Protein AF-A0A6A8MT21-F1 (afdb_monomer)

Structure (mmCIF, N/CA/C/O backbone):
data_AF-A0A6A8MT21-F1
#
_entry.id   AF-A0A6A8MT21-F1
#
loop_
_atom_site.group_PDB
_atom_site.id
_atom_site.type_symbol
_atom_site.label_atom_id
_atom_site.label_alt_id
_atom_site.label_comp_id
_atom_site.label_asym_id
_atom_site.label_entity_id
_atom_site.label_seq_id
_atom_site.pdbx_PDB_ins_code
_atom_site.Cartn_x
_atom_site.Cartn_y
_atom_site.Cartn_z
_atom_site.occupancy
_atom_site.B_iso_or_equiv
_atom_site.auth_seq_id
_atom_site.auth_comp_id
_atom_site.auth_asym_id
_atom_site.auth_atom_id
_atom_site.pdbx_PDB_model_num
ATOM 1 N N . MET A 1 1 ? 27.756 -15.879 -105.875 1.00 43.00 1 MET A N 1
ATOM 2 C CA . MET A 1 1 ? 28.831 -15.790 -104.863 1.00 43.00 1 MET A CA 1
ATOM 3 C C . MET A 1 1 ? 28.293 -14.897 -103.754 1.00 43.00 1 MET A C 1
ATOM 5 O O . MET A 1 1 ? 27.999 -13.759 -104.064 1.00 43.00 1 MET A O 1
ATOM 9 N N . THR A 1 2 ? 27.998 -15.295 -102.523 1.00 51.75 2 THR A N 1
ATOM 10 C CA . THR A 1 2 ? 28.099 -16.553 -101.767 1.00 51.75 2 THR A CA 1
ATOM 11 C C . THR A 1 2 ? 27.138 -16.382 -100.583 1.00 51.75 2 THR A C 1
ATOM 13 O O . THR A 1 2 ? 27.280 -15.417 -99.838 1.00 51.75 2 THR A O 1
ATOM 16 N N . ASN A 1 3 ? 26.160 -17.278 -100.439 1.00 59.47 3 ASN A N 1
ATOM 17 C CA . ASN A 1 3 ? 25.387 -17.409 -99.204 1.00 59.47 3 ASN A CA 1
ATOM 18 C C . ASN A 1 3 ? 26.294 -18.010 -98.127 1.00 59.47 3 ASN A C 1
ATOM 20 O O . ASN A 1 3 ? 27.040 -18.946 -98.422 1.00 59.47 3 ASN A O 1
ATOM 24 N N . THR A 1 4 ? 26.176 -17.530 -96.894 1.00 61.84 4 THR A N 1
ATOM 25 C CA . THR A 1 4 ? 26.736 -18.209 -95.723 1.00 61.84 4 THR A CA 1
ATOM 26 C C . THR A 1 4 ? 25.676 -18.203 -94.630 1.00 61.84 4 THR A C 1
ATOM 28 O O . THR A 1 4 ? 25.549 -17.249 -93.868 1.00 61.84 4 THR A O 1
ATOM 31 N N . GLU A 1 5 ? 24.868 -19.259 -94.607 1.00 69.75 5 GLU A N 1
ATOM 32 C CA . GLU A 1 5 ? 24.131 -19.670 -93.415 1.00 69.75 5 GLU A CA 1
ATOM 33 C C . GLU A 1 5 ? 25.089 -20.442 -92.500 1.00 69.75 5 GLU A C 1
ATOM 35 O O . GLU A 1 5 ? 25.861 -21.285 -92.961 1.00 69.75 5 GLU A O 1
ATOM 40 N N . THR A 1 6 ? 25.021 -20.176 -91.199 1.00 70.38 6 THR A N 1
ATOM 41 C CA . THR A 1 6 ? 25.731 -20.926 -90.151 1.00 70.38 6 THR A CA 1
ATOM 42 C C . THR A 1 6 ? 24.691 -21.359 -89.103 1.00 70.38 6 THR A C 1
ATOM 44 O O . THR A 1 6 ? 23.760 -20.595 -88.842 1.00 70.38 6 THR A O 1
ATOM 47 N N . PRO A 1 7 ? 24.782 -22.586 -88.547 1.00 72.81 7 PRO A N 1
ATOM 48 C CA . PRO A 1 7 ? 23.645 -23.303 -87.970 1.00 72.81 7 PRO A CA 1
ATOM 49 C C . PRO A 1 7 ? 23.320 -22.898 -86.518 1.00 72.81 7 PRO A C 1
ATOM 51 O O . PRO A 1 7 ? 24.129 -22.234 -85.863 1.00 72.81 7 PRO A O 1
ATOM 54 N N . PRO A 1 8 ? 22.151 -23.318 -85.990 1.00 68.31 8 PRO A N 1
ATOM 55 C CA . PRO A 1 8 ? 21.694 -22.970 -84.647 1.00 68.31 8 PRO A CA 1
ATOM 56 C C . PRO A 1 8 ? 22.524 -23.668 -83.563 1.00 68.31 8 PRO A C 1
ATOM 58 O O . PRO A 1 8 ? 22.690 -24.887 -83.589 1.00 68.31 8 PRO A O 1
ATOM 61 N N . ILE A 1 9 ? 23.004 -22.902 -82.580 1.00 65.94 9 ILE A N 1
ATOM 62 C CA . ILE A 1 9 ? 23.607 -23.443 -81.356 1.00 65.94 9 ILE A CA 1
ATOM 63 C C . ILE A 1 9 ? 22.510 -23.499 -80.279 1.00 65.94 9 ILE A C 1
ATOM 65 O O . ILE A 1 9 ? 22.134 -22.465 -79.727 1.00 65.94 9 ILE A O 1
ATOM 69 N N . GLU A 1 10 ? 21.979 -24.683 -79.976 1.00 70.50 10 GLU A N 1
ATOM 70 C CA . GLU A 1 10 ? 21.124 -24.899 -78.798 1.00 70.50 10 GLU A CA 1
ATOM 71 C C . GLU A 1 10 ? 21.949 -25.410 -77.599 1.00 70.50 10 GLU A C 1
ATOM 73 O O . GLU A 1 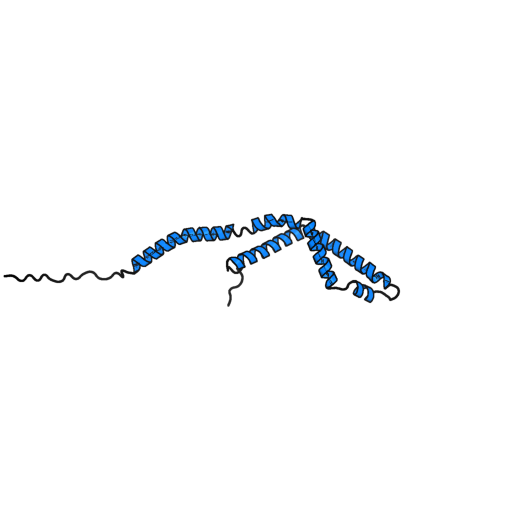10 ? 22.668 -26.402 -77.707 1.00 70.50 10 GLU A O 1
ATOM 78 N N . GLY A 1 11 ? 21.800 -24.755 -76.436 1.00 52.88 11 GLY A N 1
ATOM 79 C CA . GLY A 1 11 ? 22.151 -25.267 -75.096 1.00 52.88 11 GLY A CA 1
ATOM 80 C C . GLY A 1 11 ? 22.630 -24.179 -74.107 1.00 52.88 11 GLY A C 1
ATOM 81 O O . GLY A 1 11 ? 23.234 -23.209 -74.558 1.00 52.88 11 GLY A O 1
ATOM 82 N N . PRO A 1 12 ? 22.437 -24.287 -72.767 1.00 49.78 12 PRO A N 1
ATOM 83 C CA . PRO A 1 12 ? 21.718 -25.286 -71.974 1.00 49.78 12 PRO A CA 1
ATOM 84 C C . PRO A 1 12 ? 20.426 -24.749 -71.315 1.00 49.78 12 PRO A C 1
ATOM 86 O O . PRO A 1 12 ? 20.182 -23.548 -71.185 1.00 49.78 12 PRO A O 1
ATOM 89 N N . ALA A 1 13 ? 19.605 -25.694 -70.862 1.00 58.38 13 ALA A N 1
ATOM 90 C CA . ALA A 1 13 ? 18.359 -25.480 -70.147 1.00 58.38 13 ALA A CA 1
ATOM 91 C C . ALA A 1 13 ? 18.514 -24.773 -68.784 1.00 58.38 13 ALA A C 1
ATOM 93 O O . ALA A 1 13 ? 19.478 -24.969 -68.053 1.00 58.38 13 ALA A O 1
ATOM 94 N N . ALA A 1 14 ? 17.431 -24.078 -68.429 1.00 57.16 14 ALA A N 1
ATOM 95 C CA . ALA A 1 14 ? 16.893 -23.899 -67.082 1.00 57.16 14 ALA A CA 1
ATOM 96 C C . ALA A 1 14 ? 17.708 -23.111 -66.037 1.00 57.16 14 ALA A C 1
ATOM 98 O O . ALA A 1 14 ? 18.677 -23.565 -65.444 1.00 57.16 14 ALA A O 1
ATOM 99 N N . GLY A 1 15 ? 17.128 -21.981 -65.635 1.00 50.00 15 GLY A N 1
ATOM 100 C CA . GLY A 1 15 ? 17.365 -21.395 -64.322 1.00 50.00 15 GLY A CA 1
ATOM 101 C C . GLY A 1 15 ? 16.438 -20.212 -64.111 1.00 50.00 15 GLY A C 1
ATOM 102 O O . GLY A 1 15 ? 16.616 -19.179 -64.741 1.00 50.00 15 GLY A O 1
ATOM 103 N N . ARG A 1 16 ? 15.413 -20.364 -63.263 1.00 61.34 16 ARG A N 1
ATOM 104 C CA . ARG A 1 16 ? 14.449 -19.312 -62.886 1.00 61.34 16 ARG A CA 1
ATOM 105 C C . ARG A 1 16 ? 15.192 -18.062 -62.384 1.00 61.34 16 ARG A C 1
ATOM 107 O O . ARG A 1 16 ? 15.483 -17.952 -61.195 1.00 61.34 16 ARG A O 1
ATOM 114 N N . LYS A 1 17 ? 15.459 -17.113 -63.290 1.00 50.66 17 LYS A N 1
ATOM 115 C CA . LYS A 1 17 ? 16.244 -15.884 -63.057 1.00 50.66 17 LYS A CA 1
ATOM 116 C C . LYS A 1 17 ? 15.624 -14.903 -62.048 1.00 50.66 17 LYS A C 1
ATOM 118 O O . LYS A 1 17 ? 16.315 -13.998 -61.607 1.00 50.66 17 LYS A O 1
ATOM 123 N N . GLY A 1 18 ? 14.380 -15.120 -61.607 1.00 51.97 18 GLY A N 1
ATOM 124 C CA . GLY A 1 18 ? 13.745 -14.325 -60.543 1.00 51.97 18 GLY A CA 1
ATOM 125 C C . GLY A 1 18 ? 13.985 -14.828 -59.111 1.00 51.97 18 GLY A C 1
ATOM 126 O O . GLY A 1 18 ? 13.745 -14.096 -58.158 1.00 51.97 18 GLY A O 1
ATOM 127 N N . ARG A 1 19 ? 14.469 -16.068 -58.926 1.00 61.00 19 ARG A N 1
ATOM 128 C CA . ARG A 1 19 ? 14.704 -16.656 -57.590 1.00 61.00 19 ARG A CA 1
ATOM 129 C C . ARG A 1 19 ? 15.985 -16.183 -56.888 1.00 61.00 19 ARG A C 1
ATOM 131 O O . ARG A 1 19 ? 15.906 -15.999 -55.677 1.00 61.00 19 ARG A O 1
ATOM 138 N N . PRO A 1 20 ? 17.136 -15.966 -57.560 1.00 61.84 20 PRO A N 1
ATOM 139 C CA . PRO A 1 20 ? 18.350 -15.583 -56.846 1.00 61.84 20 PRO A CA 1
ATOM 140 C C . PRO A 1 20 ? 18.290 -14.131 -56.369 1.00 61.84 20 PRO A C 1
ATOM 142 O O . PRO A 1 20 ? 18.751 -13.845 -55.277 1.00 61.84 20 PRO A O 1
ATOM 145 N N . GLN A 1 21 ? 17.664 -13.226 -57.127 1.00 69.12 21 GLN A N 1
ATOM 146 C CA . GLN A 1 21 ? 17.523 -11.8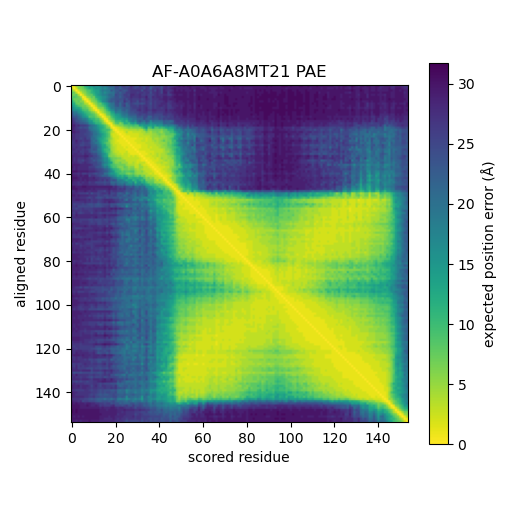20 -56.732 1.00 69.12 21 GLN A CA 1
ATOM 147 C C . GLN A 1 21 ? 16.609 -11.662 -55.516 1.00 69.12 21 GLN A C 1
ATOM 149 O O . GLN A 1 21 ? 16.962 -10.960 -54.574 1.00 69.12 21 GLN A O 1
ATOM 154 N N . LEU A 1 22 ? 15.478 -12.376 -55.501 1.00 75.44 22 LEU A N 1
ATOM 155 C CA . LEU A 1 22 ? 14.601 -12.421 -54.335 1.00 75.44 22 LEU A CA 1
ATOM 156 C C . LEU A 1 22 ? 15.305 -13.061 -53.132 1.00 75.44 22 LEU A C 1
ATOM 158 O O . LEU A 1 22 ? 15.192 -12.550 -52.026 1.00 75.44 22 LEU A O 1
ATOM 162 N N . ALA A 1 23 ? 16.068 -14.139 -53.337 1.00 74.38 23 ALA A N 1
ATOM 163 C CA . ALA A 1 23 ? 16.829 -14.781 -52.266 1.00 74.38 23 ALA A CA 1
ATOM 164 C C . ALA A 1 23 ? 17.933 -13.870 -51.703 1.00 74.38 23 ALA A C 1
ATOM 166 O O . ALA A 1 23 ? 18.091 -13.795 -50.491 1.00 74.38 23 ALA A O 1
ATOM 167 N N . ILE A 1 24 ? 18.655 -13.141 -52.558 1.00 77.38 24 ILE A N 1
ATOM 168 C CA . ILE A 1 24 ? 19.678 -12.168 -52.150 1.00 77.38 24 ILE A CA 1
ATOM 169 C C . ILE A 1 24 ? 19.030 -10.999 -51.406 1.00 77.38 24 ILE A C 1
ATOM 171 O O . ILE A 1 24 ? 19.525 -10.605 -50.356 1.00 77.38 24 ILE A O 1
ATOM 175 N N . PHE A 1 25 ? 17.901 -10.481 -51.892 1.00 77.38 25 PHE A N 1
ATOM 176 C CA . PHE A 1 25 ? 17.145 -9.440 -51.199 1.00 77.38 25 PHE A CA 1
ATOM 177 C C . PHE A 1 25 ? 16.659 -9.911 -49.825 1.00 77.38 25 PHE A C 1
ATOM 179 O O . PHE A 1 25 ? 16.870 -9.214 -48.840 1.00 77.38 25 PHE A O 1
ATOM 186 N N . LEU A 1 26 ? 16.075 -11.110 -49.735 1.00 74.25 26 LEU A N 1
ATOM 187 C CA . LEU A 1 26 ? 15.638 -11.705 -48.469 1.00 74.25 26 LEU A CA 1
ATOM 188 C C . LEU A 1 26 ? 16.808 -11.965 -47.517 1.00 74.25 26 LEU A C 1
ATOM 190 O O . LEU A 1 26 ? 16.647 -11.819 -46.310 1.00 74.25 26 LEU A O 1
ATOM 194 N N . LEU A 1 27 ? 17.983 -12.312 -48.042 1.00 81.50 27 LEU A N 1
ATOM 195 C CA . LEU A 1 27 ? 19.189 -12.516 -47.249 1.00 81.50 27 LEU A CA 1
ATOM 196 C C . LEU A 1 27 ? 19.728 -11.189 -46.710 1.00 81.50 27 LEU A C 1
ATOM 198 O O . LEU A 1 27 ? 19.997 -11.096 -45.520 1.00 81.50 27 LEU A O 1
ATOM 202 N N . ILE A 1 28 ? 19.819 -10.149 -47.542 1.00 76.56 28 ILE A N 1
ATOM 203 C CA . ILE A 1 28 ? 20.217 -8.800 -47.108 1.00 76.56 28 ILE A CA 1
ATOM 204 C C . ILE A 1 28 ? 19.217 -8.262 -46.078 1.00 76.56 28 ILE A C 1
ATOM 206 O O . ILE A 1 28 ? 19.617 -7.764 -45.030 1.00 76.56 28 ILE A O 1
ATOM 210 N N . MET A 1 29 ? 17.920 -8.428 -46.341 1.00 74.44 29 MET A N 1
ATOM 211 C CA . MET A 1 29 ? 16.840 -8.063 -45.429 1.00 74.44 29 MET A CA 1
ATOM 212 C C . MET A 1 29 ? 16.991 -8.814 -44.100 1.00 74.44 29 MET A C 1
ATOM 214 O O . MET A 1 29 ? 17.051 -8.185 -43.054 1.00 74.44 29 MET A O 1
ATOM 218 N N . GLY A 1 30 ? 17.172 -10.136 -44.119 1.00 70.94 30 GLY A N 1
ATOM 219 C CA . GLY A 1 30 ? 17.403 -10.943 -42.917 1.00 70.94 30 GLY A CA 1
ATOM 220 C C . GLY A 1 30 ? 18.664 -10.546 -42.142 1.00 70.94 30 GLY A C 1
ATOM 221 O O . GLY A 1 30 ? 18.627 -10.491 -40.918 1.00 70.94 30 GLY A O 1
ATOM 222 N N . VAL A 1 31 ? 19.754 -10.204 -42.833 1.00 79.31 31 VAL A N 1
ATOM 223 C CA . VAL A 1 31 ? 21.011 -9.735 -42.221 1.00 79.31 31 VAL A CA 1
ATOM 224 C C . VAL A 1 31 ? 20.853 -8.359 -41.573 1.00 79.31 31 VAL A C 1
ATOM 226 O O . VAL A 1 31 ? 21.491 -8.106 -40.559 1.00 79.31 31 VAL A O 1
ATOM 229 N N . ILE A 1 32 ? 19.992 -7.489 -42.106 1.00 74.56 32 ILE A N 1
ATOM 230 C CA . ILE A 1 32 ? 19.665 -6.190 -41.495 1.00 74.56 32 ILE A CA 1
ATOM 231 C C . ILE A 1 32 ? 18.670 -6.369 -40.340 1.00 74.56 32 ILE A C 1
ATOM 233 O O . ILE A 1 32 ? 18.823 -5.751 -39.287 1.00 74.56 32 ILE A O 1
ATOM 237 N N . LEU A 1 33 ? 17.670 -7.241 -40.500 1.00 71.81 33 LEU A N 1
ATOM 238 C CA . LEU A 1 33 ? 16.667 -7.515 -39.471 1.00 71.81 33 LEU A CA 1
ATOM 239 C C . LEU A 1 33 ? 17.239 -8.289 -38.284 1.00 71.81 33 LEU A C 1
ATOM 241 O O . LEU A 1 33 ? 16.734 -8.121 -37.180 1.00 71.81 33 LEU A O 1
ATOM 245 N N . ALA A 1 34 ? 18.270 -9.114 -38.467 1.00 71.81 34 ALA A N 1
ATOM 246 C CA . ALA A 1 34 ? 18.879 -9.893 -37.390 1.00 71.81 34 ALA A CA 1
ATOM 247 C C . ALA A 1 34 ? 19.419 -9.016 -36.238 1.00 71.81 34 ALA A C 1
ATOM 249 O O . ALA A 1 34 ? 18.925 -9.171 -35.120 1.00 71.81 34 ALA A O 1
ATOM 250 N N . PRO A 1 35 ? 20.338 -8.051 -36.459 1.00 59.59 35 PRO A N 1
ATOM 251 C CA . PRO A 1 35 ? 20.786 -7.155 -35.397 1.00 59.59 35 PRO A CA 1
ATOM 252 C C . PRO A 1 35 ? 19.648 -6.260 -34.893 1.00 59.59 35 PRO A C 1
ATOM 254 O O . PRO A 1 35 ? 19.581 -5.993 -33.697 1.00 59.59 35 PRO A O 1
ATOM 257 N N . LEU A 1 36 ? 18.707 -5.859 -35.757 1.00 66.06 36 LEU A N 1
ATOM 258 C CA . LEU A 1 36 ? 17.540 -5.067 -35.354 1.00 66.06 36 LEU A CA 1
ATOM 259 C C . LEU A 1 36 ? 16.624 -5.840 -34.386 1.00 66.06 36 LEU A C 1
ATOM 261 O O . LEU A 1 36 ? 16.131 -5.278 -33.414 1.00 66.06 36 LEU A O 1
ATOM 265 N N . THR A 1 37 ? 16.458 -7.146 -34.607 1.00 71.88 37 THR A N 1
ATOM 266 C CA . THR A 1 37 ? 15.688 -8.057 -33.748 1.00 71.88 37 THR A CA 1
ATOM 267 C C . THR A 1 37 ? 16.409 -8.295 -32.429 1.00 71.88 37 THR A C 1
ATOM 269 O O . THR A 1 37 ? 15.781 -8.275 -31.376 1.00 71.88 37 THR A O 1
ATOM 272 N N . THR A 1 38 ? 17.734 -8.459 -32.446 1.00 60.91 38 THR A N 1
ATOM 273 C CA . THR A 1 38 ? 18.530 -8.556 -31.216 1.00 60.91 38 THR A CA 1
ATOM 274 C C . THR A 1 38 ? 18.414 -7.285 -30.376 1.00 60.91 38 THR A C 1
ATOM 276 O O . THR A 1 38 ? 18.189 -7.386 -29.173 1.00 60.91 38 THR A O 1
ATOM 279 N N . VAL A 1 39 ? 18.486 -6.102 -30.999 1.00 59.25 39 VAL A N 1
ATOM 280 C CA . VAL A 1 39 ? 18.284 -4.809 -30.324 1.00 59.25 39 VAL A CA 1
ATOM 281 C C . VAL A 1 39 ? 16.847 -4.666 -29.819 1.00 59.25 39 VAL A C 1
ATOM 283 O O . VAL A 1 39 ? 16.661 -4.181 -28.712 1.00 59.25 39 VAL A O 1
ATOM 286 N N . ALA A 1 40 ? 15.838 -5.137 -30.555 1.00 59.47 40 ALA A N 1
ATOM 287 C CA . ALA A 1 40 ? 14.441 -5.120 -30.117 1.00 59.47 40 ALA A CA 1
ATOM 288 C C . ALA A 1 40 ? 14.167 -6.081 -28.946 1.00 59.47 40 ALA A C 1
ATOM 290 O O . ALA A 1 40 ? 13.425 -5.729 -28.037 1.00 59.47 40 ALA A O 1
ATOM 291 N N . ILE A 1 41 ? 14.794 -7.262 -28.918 1.00 62.44 41 ILE A N 1
ATOM 292 C CA . ILE A 1 41 ? 14.706 -8.216 -27.799 1.00 62.44 41 ILE A CA 1
ATOM 293 C C . ILE A 1 41 ? 15.450 -7.677 -26.576 1.00 62.44 41 ILE A C 1
ATOM 295 O O . ILE A 1 41 ? 14.943 -7.772 -25.463 1.00 62.44 41 ILE A O 1
ATOM 299 N N . PHE A 1 42 ? 16.626 -7.071 -26.764 1.00 54.78 42 PHE A N 1
ATOM 300 C CA . PHE A 1 42 ? 17.336 -6.404 -25.674 1.00 54.78 42 PHE A CA 1
ATOM 301 C C . PHE A 1 42 ? 16.554 -5.196 -25.166 1.00 54.78 42 PHE A C 1
ATOM 303 O O . PHE A 1 42 ? 16.388 -5.066 -23.967 1.00 54.78 42 PHE A O 1
ATOM 310 N N . ALA A 1 43 ? 15.998 -4.358 -26.041 1.00 50.50 43 ALA A N 1
ATOM 311 C CA . ALA A 1 43 ? 15.132 -3.248 -25.659 1.00 50.50 43 ALA A CA 1
ATOM 312 C C . ALA A 1 43 ? 13.868 -3.748 -24.948 1.00 50.50 43 ALA A C 1
ATOM 314 O O . ALA A 1 43 ? 13.508 -3.191 -23.926 1.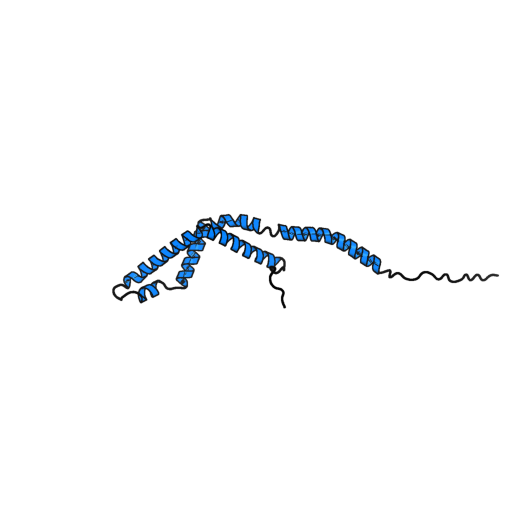00 50.50 43 ALA A O 1
ATOM 315 N N . LYS A 1 44 ? 13.256 -4.852 -25.384 1.00 50.69 44 LYS A N 1
ATOM 316 C CA . LYS A 1 44 ? 12.171 -5.525 -24.658 1.00 50.69 44 LYS A CA 1
ATOM 317 C C . LYS A 1 44 ? 12.626 -6.058 -23.294 1.00 50.69 44 LYS A C 1
ATOM 319 O O . LYS A 1 44 ? 11.882 -5.965 -22.340 1.00 50.69 44 LYS A O 1
ATOM 324 N N . ASN A 1 45 ? 13.852 -6.545 -23.149 1.00 53.50 45 ASN A N 1
ATOM 325 C CA . ASN A 1 45 ? 14.371 -6.976 -21.847 1.00 53.50 45 ASN A CA 1
ATOM 326 C C . ASN A 1 45 ? 14.854 -5.801 -20.966 1.00 53.50 45 ASN A C 1
ATOM 328 O O . ASN A 1 45 ? 14.95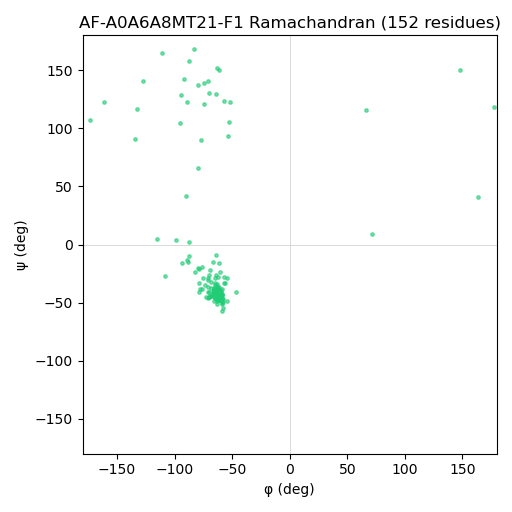7 -5.953 -19.753 1.00 53.50 45 ASN A O 1
ATOM 332 N N . GLN A 1 46 ? 15.156 -4.632 -21.548 1.00 43.44 46 GLN A N 1
ATOM 333 C CA . GLN A 1 46 ? 15.792 -3.500 -20.859 1.00 43.44 46 GLN A CA 1
ATOM 334 C C . GLN A 1 46 ? 14.855 -2.305 -20.608 1.00 43.44 46 GLN A C 1
ATOM 336 O O . GLN A 1 46 ? 15.063 -1.585 -19.632 1.00 43.44 46 GLN A O 1
ATOM 341 N N . ILE A 1 47 ? 13.825 -2.114 -21.441 1.00 47.88 47 ILE A N 1
ATOM 342 C CA . ILE A 1 47 ? 12.688 -1.192 -21.241 1.00 47.88 47 ILE A CA 1
ATOM 343 C C . ILE A 1 47 ? 11.717 -1.790 -20.208 1.00 47.88 47 ILE A C 1
ATOM 345 O O . ILE A 1 47 ? 11.119 -1.057 -19.428 1.00 47.88 47 ILE A O 1
ATOM 349 N N . THR A 1 48 ? 11.648 -3.120 -20.115 1.00 51.22 48 THR A N 1
ATOM 350 C CA . THR A 1 48 ? 10.906 -3.891 -19.103 1.00 51.22 48 THR A CA 1
ATOM 351 C C . THR A 1 48 ? 11.775 -4.186 -17.887 1.00 51.22 48 THR A C 1
ATOM 353 O O . THR A 1 48 ? 11.763 -5.287 -17.344 1.00 51.22 48 THR A O 1
ATOM 356 N N . ASN A 1 49 ? 12.563 -3.209 -17.434 1.00 59.81 49 ASN A N 1
ATOM 357 C CA . ASN A 1 49 ? 13.218 -3.352 -16.143 1.00 59.81 49 ASN A CA 1
ATOM 358 C C . ASN A 1 49 ? 12.194 -3.022 -15.048 1.00 59.81 49 ASN A C 1
ATOM 360 O O . ASN A 1 49 ? 12.303 -2.007 -14.361 1.00 59.81 49 ASN A O 1
ATOM 364 N N . THR A 1 50 ? 11.156 -3.863 -14.945 1.00 66.38 50 THR A N 1
ATOM 365 C CA . THR A 1 50 ? 10.148 -3.788 -13.885 1.00 66.38 50 THR A CA 1
ATOM 366 C C . THR A 1 50 ? 10.839 -3.812 -12.522 1.00 66.38 50 THR A C 1
ATOM 368 O O . THR A 1 50 ? 10.372 -3.154 -11.606 1.00 66.38 50 THR A O 1
ATOM 371 N N . ASP A 1 51 ? 12.009 -4.450 -12.412 1.00 69.81 51 ASP A N 1
ATOM 372 C CA . ASP A 1 51 ? 12.829 -4.410 -11.202 1.00 69.81 51 ASP A CA 1
ATOM 373 C C . ASP A 1 51 ? 13.358 -3.004 -10.896 1.00 69.81 51 ASP A C 1
ATOM 375 O O . ASP A 1 51 ? 13.213 -2.558 -9.768 1.00 69.81 51 ASP A O 1
ATOM 379 N N . ARG A 1 52 ? 13.866 -2.251 -11.884 1.00 75.25 52 ARG A N 1
ATOM 380 C CA . ARG A 1 52 ? 14.280 -0.846 -11.682 1.00 75.25 52 ARG A CA 1
ATOM 381 C C . ARG A 1 52 ? 13.101 0.070 -11.343 1.00 75.25 52 ARG A C 1
ATOM 383 O O . ARG A 1 52 ? 13.238 0.983 -10.530 1.00 75.25 52 ARG A O 1
ATOM 390 N N . TYR A 1 53 ? 11.954 -0.135 -11.990 1.00 77.81 53 TYR A N 1
ATOM 391 C CA . TYR A 1 53 ? 10.743 0.620 -11.662 1.00 77.81 53 TYR A CA 1
ATOM 392 C C . TYR A 1 53 ? 10.300 0.334 -10.223 1.00 77.81 53 TYR A C 1
ATOM 394 O O . TYR A 1 53 ? 10.137 1.273 -9.448 1.00 77.81 53 TYR A O 1
ATOM 402 N N . VAL A 1 54 ? 10.180 -0.946 -9.853 1.00 83.94 54 VAL A N 1
ATOM 403 C CA . VAL A 1 54 ? 9.821 -1.380 -8.497 1.00 83.94 54 VAL A CA 1
ATOM 404 C C . VAL A 1 54 ? 10.838 -0.863 -7.485 1.00 83.94 54 VAL A C 1
ATOM 406 O O . VAL A 1 54 ? 10.426 -0.278 -6.501 1.00 83.94 54 VAL A O 1
ATOM 409 N N . GLU A 1 55 ? 12.142 -0.932 -7.754 1.00 85.00 55 GLU A N 1
ATOM 410 C CA . GLU A 1 55 ? 13.190 -0.358 -6.893 1.00 85.00 55 GLU A CA 1
ATOM 411 C C . GLU A 1 55 ? 12.998 1.150 -6.651 1.00 85.00 55 GLU A C 1
ATOM 413 O O . GLU A 1 55 ? 13.285 1.651 -5.567 1.00 85.00 55 GLU A O 1
ATOM 418 N N . THR A 1 56 ? 12.455 1.877 -7.633 1.00 86.00 56 THR A N 1
ATOM 419 C CA . THR A 1 56 ? 12.173 3.315 -7.500 1.00 86.00 56 THR A CA 1
ATOM 420 C C . THR A 1 56 ? 10.925 3.586 -6.655 1.00 86.00 56 THR A C 1
ATOM 422 O O . THR A 1 56 ? 10.901 4.554 -5.898 1.00 86.00 56 THR A O 1
ATOM 425 N N . VAL A 1 57 ? 9.879 2.762 -6.784 1.00 84.44 57 VAL A N 1
ATOM 426 C CA . VAL A 1 57 ? 8.601 2.963 -6.071 1.00 84.44 57 VAL A CA 1
ATOM 427 C C . VAL A 1 57 ? 8.507 2.206 -4.747 1.00 84.44 57 VAL A C 1
ATOM 429 O O . VAL A 1 57 ? 7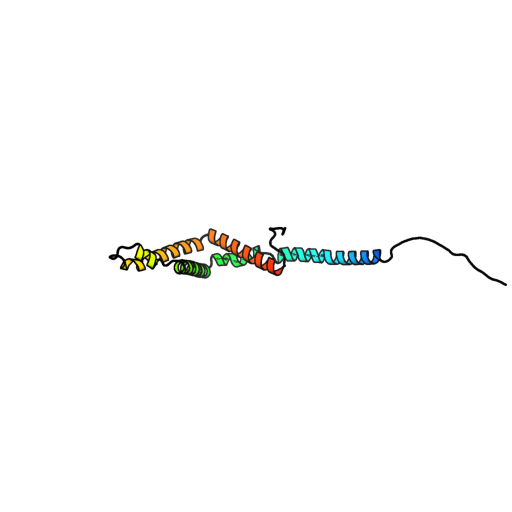.644 2.528 -3.937 1.00 84.44 57 VAL A O 1
ATOM 432 N N . SER A 1 58 ? 9.376 1.227 -4.504 1.00 86.38 58 SER A N 1
ATOM 433 C CA . SER A 1 58 ? 9.399 0.400 -3.291 1.00 86.38 58 SER A CA 1
ATOM 434 C C . SER A 1 58 ? 9.594 1.238 -2.018 1.00 86.38 58 SER A C 1
ATOM 436 O O . SER A 1 58 ? 8.814 1.065 -1.081 1.00 86.38 58 SER A O 1
ATOM 438 N N . PRO A 1 59 ? 10.488 2.257 -1.982 1.00 89.94 59 PRO A N 1
ATOM 439 C CA . PRO A 1 59 ? 10.614 3.130 -0.814 1.00 89.94 59 PRO A CA 1
ATOM 440 C C . PRO A 1 59 ? 9.331 3.895 -0.460 1.00 89.94 59 PRO A C 1
ATOM 442 O O . PRO A 1 59 ? 9.154 4.270 0.697 1.00 89.94 59 PRO A O 1
ATOM 445 N N . LEU A 1 60 ? 8.424 4.111 -1.424 1.00 88.31 60 LEU A N 1
ATOM 446 C CA . LEU A 1 60 ? 7.156 4.812 -1.189 1.00 88.31 60 LEU A CA 1
ATOM 447 C C . LEU A 1 60 ? 6.183 3.997 -0.325 1.00 88.31 60 LEU A C 1
ATOM 449 O O . LEU A 1 60 ? 5.312 4.586 0.307 1.00 88.31 60 LEU A O 1
ATOM 453 N N . ALA A 1 61 ? 6.337 2.670 -0.248 1.00 81.88 61 ALA A N 1
ATOM 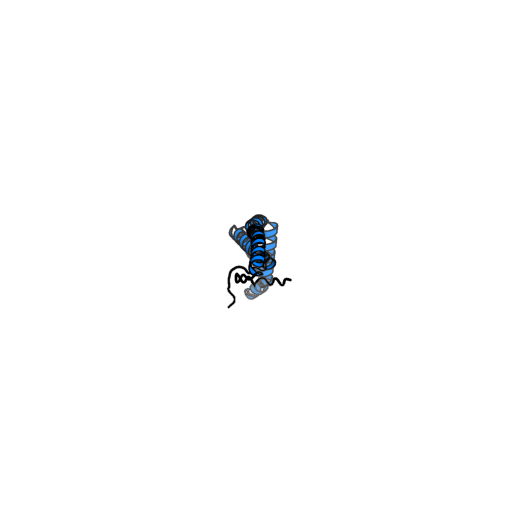454 C CA . ALA A 1 61 ? 5.546 1.832 0.657 1.00 81.88 61 ALA A CA 1
ATOM 455 C C . ALA A 1 61 ? 5.780 2.191 2.134 1.00 81.88 61 ALA A C 1
ATOM 457 O O . ALA A 1 61 ? 4.895 2.014 2.971 1.00 81.88 61 ALA A O 1
ATOM 458 N N . SER A 1 62 ? 6.970 2.709 2.438 1.00 90.62 62 SER A N 1
ATOM 459 C CA . SER A 1 62 ? 7.387 3.122 3.779 1.00 90.62 62 SER A CA 1
ATOM 460 C C . SER A 1 62 ? 7.255 4.630 4.008 1.00 90.62 62 SER A C 1
ATOM 462 O O . SER A 1 62 ? 7.662 5.121 5.060 1.00 90.62 62 SER A O 1
ATOM 464 N N . ASP A 1 63 ? 6.722 5.379 3.035 1.00 87.44 63 ASP A N 1
ATOM 465 C CA . ASP A 1 63 ? 6.476 6.813 3.173 1.00 87.44 63 ASP A CA 1
ATOM 466 C C . ASP A 1 63 ? 5.253 7.041 4.085 1.00 87.44 63 ASP A C 1
ATOM 468 O O . ASP A 1 63 ? 4.149 6.591 3.748 1.00 87.44 63 ASP A O 1
ATOM 472 N N . PRO A 1 64 ? 5.402 7.757 5.219 1.00 90.25 64 PRO A N 1
ATOM 473 C CA . PRO A 1 64 ? 4.301 8.007 6.146 1.00 90.25 64 PRO A CA 1
ATOM 474 C C . PRO A 1 64 ? 3.090 8.691 5.499 1.00 90.25 64 PRO A C 1
ATOM 476 O O . PRO A 1 64 ? 1.958 8.401 5.879 1.00 90.25 64 PRO A O 1
ATOM 479 N N . ALA A 1 65 ? 3.299 9.563 4.507 1.00 89.19 65 ALA A N 1
ATOM 480 C CA . ALA A 1 65 ? 2.208 10.251 3.821 1.00 89.19 65 ALA A CA 1
ATOM 481 C C . ALA A 1 65 ? 1.405 9.292 2.929 1.00 89.19 65 ALA A C 1
ATOM 483 O O . ALA A 1 65 ? 0.181 9.405 2.840 1.00 89.19 65 ALA A O 1
ATOM 484 N N . ILE A 1 66 ? 2.074 8.323 2.291 1.00 86.88 66 ILE A N 1
ATOM 485 C CA . ILE A 1 66 ? 1.410 7.287 1.488 1.00 86.88 66 ILE A CA 1
ATOM 486 C C . ILE A 1 66 ? 0.644 6.327 2.398 1.00 86.88 66 ILE A C 1
ATOM 488 O O . ILE A 1 66 ? -0.520 6.031 2.125 1.00 86.88 66 ILE A O 1
ATOM 492 N N . GLN A 1 67 ? 1.254 5.886 3.499 1.00 87.44 67 GLN A N 1
ATOM 493 C CA . GLN A 1 67 ? 0.597 5.020 4.478 1.00 87.44 67 GLN A CA 1
ATOM 494 C C . GLN A 1 67 ? -0.633 5.699 5.094 1.00 87.44 67 GLN A C 1
ATOM 496 O O . GLN A 1 67 ? -1.699 5.092 5.149 1.00 87.44 67 GLN A O 1
ATOM 501 N N . GLU A 1 68 ? -0.541 6.974 5.478 1.00 89.00 68 GLU A N 1
ATOM 502 C CA . GLU A 1 68 ? -1.680 7.717 6.025 1.00 89.00 68 GLU A CA 1
ATOM 503 C C . GLU A 1 68 ? -2.812 7.878 4.999 1.00 89.00 68 GLU A C 1
ATOM 505 O O . GLU A 1 68 ? -3.986 7.671 5.332 1.00 89.00 68 GLU A O 1
ATOM 510 N N . ALA A 1 69 ? -2.479 8.201 3.746 1.00 81.19 69 ALA A N 1
ATOM 511 C CA . ALA A 1 69 ? -3.465 8.359 2.681 1.00 81.19 69 ALA A CA 1
ATOM 512 C C . ALA A 1 69 ? -4.187 7.040 2.371 1.00 81.19 69 ALA A C 1
ATOM 514 O O . ALA A 1 69 ? -5.418 7.009 2.296 1.00 81.19 69 ALA A O 1
ATOM 515 N N . VAL A 1 70 ? -3.437 5.942 2.232 1.00 81.69 70 VAL A N 1
ATOM 516 C CA . VAL A 1 70 ? -4.001 4.607 1.992 1.00 81.69 70 VAL A CA 1
ATOM 517 C C . VAL A 1 70 ? -4.822 4.146 3.194 1.00 81.69 70 VAL A C 1
ATOM 519 O O . VAL A 1 70 ? -5.933 3.653 3.014 1.00 81.69 70 VAL A O 1
ATOM 522 N N . GLY A 1 71 ? -4.319 4.340 4.414 1.00 83.94 71 GLY A N 1
ATOM 523 C CA . GLY A 1 71 ? -5.008 3.950 5.641 1.00 83.94 71 GLY A CA 1
ATOM 524 C C . GLY A 1 71 ? -6.334 4.679 5.814 1.00 83.94 71 GLY A C 1
ATOM 525 O O . GLY A 1 71 ? -7.362 4.043 6.041 1.00 83.94 71 GLY A O 1
ATOM 526 N N . THR A 1 72 ? -6.334 5.999 5.619 1.00 87.44 72 THR A N 1
ATOM 527 C CA . THR A 1 72 ? -7.554 6.817 5.662 1.00 87.44 72 THR A CA 1
ATOM 528 C C . THR A 1 72 ? -8.542 6.376 4.589 1.00 87.44 72 THR A C 1
ATOM 530 O O . THR A 1 72 ? -9.695 6.101 4.903 1.00 87.44 72 THR A O 1
ATOM 533 N N . PHE A 1 73 ? -8.082 6.195 3.348 1.00 80.94 73 PHE A N 1
ATOM 534 C CA . PHE A 1 73 ? -8.935 5.731 2.258 1.00 80.94 73 PHE A CA 1
ATOM 535 C C . PHE A 1 73 ? -9.590 4.374 2.558 1.00 80.94 73 PHE A C 1
ATOM 537 O O . PHE A 1 73 ? -10.793 4.215 2.360 1.00 80.94 73 PHE A O 1
ATOM 544 N N . VAL A 1 74 ? -8.826 3.395 3.050 1.00 82.88 74 VAL A N 1
ATOM 545 C CA . VAL A 1 74 ? -9.345 2.053 3.361 1.00 82.88 74 VAL A CA 1
ATOM 546 C C . VAL A 1 74 ? -10.365 2.102 4.498 1.00 82.88 74 VAL A C 1
ATOM 548 O O . VAL A 1 74 ? -11.423 1.481 4.386 1.00 82.88 74 VAL A O 1
ATOM 551 N N . VAL A 1 75 ? -10.071 2.837 5.574 1.00 85.25 75 VAL A N 1
ATOM 552 C CA . VAL A 1 75 ? -10.991 2.983 6.712 1.00 85.25 75 VAL A CA 1
ATOM 553 C C . VAL A 1 75 ? -12.273 3.685 6.270 1.00 85.25 75 VAL A C 1
ATOM 555 O O . VAL A 1 75 ? -13.359 3.179 6.539 1.00 85.25 75 VAL A O 1
ATOM 558 N N . ASP A 1 76 ? -12.171 4.788 5.534 1.00 86.75 76 ASP A N 1
ATOM 559 C CA . ASP A 1 76 ? -13.340 5.541 5.080 1.00 86.75 76 ASP A CA 1
ATOM 560 C C . ASP A 1 76 ? -14.219 4.709 4.142 1.00 86.75 76 ASP A C 1
ATOM 562 O O . ASP A 1 76 ? -15.436 4.690 4.301 1.00 86.75 76 ASP A O 1
ATOM 566 N N . GLN A 1 77 ? -13.628 3.963 3.200 1.00 82.38 77 GLN A N 1
ATOM 567 C CA . GLN A 1 77 ? -14.391 3.076 2.313 1.00 82.38 77 GLN A CA 1
ATOM 568 C C . GLN A 1 77 ? -15.081 1.942 3.077 1.00 82.38 77 GLN A C 1
ATOM 570 O O . GLN A 1 77 ? -16.213 1.582 2.753 1.00 82.38 77 GLN A O 1
ATOM 575 N N . LEU A 1 78 ? -14.430 1.390 4.104 1.00 82.69 78 LEU A N 1
ATOM 576 C CA . LEU A 1 78 ? -15.021 0.338 4.925 1.00 82.69 78 LEU A CA 1
ATOM 577 C C . LEU A 1 78 ? -16.240 0.849 5.707 1.00 82.69 78 LEU A C 1
ATOM 579 O O . LEU A 1 78 ? -17.279 0.193 5.710 1.00 82.69 78 LEU A O 1
ATOM 583 N N . PHE A 1 79 ? -16.128 2.021 6.334 1.00 86.31 79 PHE A N 1
ATOM 584 C CA . PHE A 1 79 ? -17.213 2.620 7.120 1.00 86.31 79 PHE A CA 1
ATOM 585 C C . PHE A 1 79 ? -18.280 3.300 6.251 1.00 86.31 79 PHE A C 1
ATOM 587 O O . PHE A 1 79 ? -19.417 3.439 6.681 1.00 86.31 79 PHE A O 1
ATOM 594 N N . ALA A 1 80 ? -17.964 3.664 5.007 1.00 87.38 80 ALA A N 1
ATOM 595 C CA . ALA A 1 80 ? -18.973 4.069 4.031 1.00 87.38 80 ALA A CA 1
ATOM 596 C C . ALA A 1 80 ? -19.829 2.880 3.562 1.00 87.38 80 ALA A C 1
ATOM 598 O O . ALA A 1 80 ? -20.995 3.058 3.216 1.00 87.38 80 ALA A O 1
ATOM 599 N N . ALA A 1 81 ? -19.258 1.671 3.532 1.00 83.38 81 ALA A N 1
ATOM 600 C CA . ALA A 1 81 ? -19.973 0.455 3.148 1.00 83.38 81 ALA A CA 1
ATOM 601 C C . ALA A 1 81 ? -20.790 -0.160 4.299 1.00 83.38 81 ALA A C 1
ATOM 603 O O . ALA A 1 81 ? -21.728 -0.914 4.037 1.00 83.38 81 ALA A O 1
ATOM 604 N N . VAL A 1 82 ? -20.428 0.126 5.554 1.00 87.81 82 VAL A N 1
ATOM 605 C CA . VAL A 1 82 ? -21.047 -0.452 6.754 1.00 87.81 82 VAL A CA 1
ATOM 606 C C . VAL A 1 82 ? -21.360 0.645 7.767 1.00 87.81 82 VAL A C 1
ATOM 608 O O . VAL A 1 82 ? -20.442 1.236 8.334 1.00 87.81 82 VAL A O 1
ATOM 611 N N . ASP A 1 83 ? -22.646 0.853 8.067 1.00 88.56 83 ASP A N 1
ATOM 612 C CA . ASP A 1 83 ? -23.069 1.769 9.131 1.00 88.56 83 ASP A CA 1
ATOM 613 C C . ASP A 1 83 ? -22.878 1.120 10.511 1.00 88.56 83 ASP A C 1
ATOM 615 O O . ASP A 1 83 ? -23.725 0.399 11.045 1.00 88.56 83 ASP A O 1
ATOM 619 N N . VAL A 1 84 ? -21.692 1.333 11.079 1.00 87.31 84 VAL A N 1
ATOM 620 C CA . VAL A 1 84 ? -21.315 0.765 12.378 1.00 87.31 84 VAL A CA 1
ATOM 621 C C . VAL A 1 84 ? -22.091 1.412 13.530 1.00 87.31 84 VAL A C 1
ATOM 623 O O . VAL A 1 84 ? -22.282 0.766 14.562 1.00 87.31 84 VAL A O 1
ATOM 626 N N . GLU A 1 85 ? -22.558 2.654 13.380 1.00 87.69 85 GLU A N 1
ATOM 627 C CA . GLU A 1 85 ? -23.363 3.317 14.409 1.00 87.69 85 GLU A CA 1
ATOM 628 C C . GLU A 1 85 ? -24.771 2.724 14.467 1.00 87.69 85 GLU A C 1
ATOM 630 O O . GLU A 1 85 ? -25.238 2.388 15.560 1.00 87.69 85 GLU A O 1
ATOM 635 N N . GLU A 1 86 ? -25.408 2.514 13.313 1.00 90.31 86 GLU A N 1
ATOM 636 C CA . GLU A 1 86 ? -26.707 1.844 13.220 1.00 90.31 86 GLU A CA 1
ATOM 637 C C . GLU A 1 86 ? -26.630 0.422 13.792 1.00 90.31 86 GLU A C 1
ATOM 639 O O . GLU A 1 86 ? -27.402 0.073 14.689 1.00 90.31 86 GLU A O 1
ATOM 644 N N . LEU A 1 87 ? -25.624 -0.363 13.389 1.00 89.56 87 LEU A N 1
ATOM 645 C CA . LEU A 1 87 ? -25.408 -1.714 13.922 1.00 89.56 87 LEU A CA 1
ATOM 646 C C . LEU A 1 87 ? -25.179 -1.719 15.442 1.00 89.56 87 LEU A C 1
ATOM 648 O O . LEU A 1 87 ? -25.681 -2.597 16.153 1.00 89.56 87 LEU A O 1
ATOM 652 N N . ALA A 1 88 ? -24.435 -0.743 15.968 1.00 88.88 88 ALA A N 1
ATOM 653 C CA . ALA A 1 88 ? -24.245 -0.603 17.407 1.00 88.88 88 ALA A CA 1
ATOM 654 C C . ALA A 1 88 ? -25.561 -0.236 18.113 1.00 88.88 88 ALA A C 1
ATOM 656 O O . ALA A 1 88 ? -25.852 -0.776 19.182 1.00 88.88 88 ALA A O 1
ATOM 657 N N . ALA A 1 89 ? -26.374 0.645 17.527 1.00 90.25 89 ALA A N 1
ATOM 658 C CA . ALA A 1 89 ? -27.664 1.051 18.076 1.00 90.25 89 ALA A CA 1
ATOM 659 C C . ALA A 1 89 ? -28.679 -0.104 18.105 1.00 90.25 89 ALA A C 1
ATOM 661 O O . ALA A 1 89 ? -29.408 -0.238 19.093 1.00 90.25 89 ALA A O 1
ATOM 662 N N . GLU A 1 90 ? -28.699 -0.954 17.075 1.00 92.06 90 GLU A N 1
ATOM 663 C CA . GLU A 1 90 ?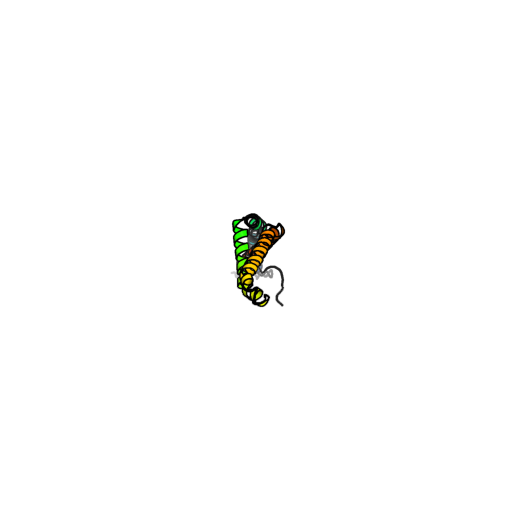 -29.543 -2.154 17.005 1.00 92.06 90 GLU A CA 1
ATOM 664 C C . GLU A 1 90 ? -29.159 -3.208 18.051 1.00 92.06 90 GLU A C 1
ATOM 666 O O . GLU A 1 90 ? -30.028 -3.852 18.645 1.00 92.06 90 GLU A O 1
ATOM 671 N N . ALA A 1 91 ? -27.860 -3.367 18.318 1.00 90.75 91 ALA A N 1
ATOM 672 C CA . ALA A 1 91 ? -27.353 -4.317 19.306 1.00 90.75 91 ALA A CA 1
ATOM 673 C C . ALA A 1 91 ? -27.539 -3.845 20.764 1.00 90.75 91 ALA A C 1
ATOM 675 O O . ALA A 1 91 ? -27.475 -4.655 21.696 1.00 90.75 91 ALA A O 1
ATOM 676 N N . LEU A 1 92 ? -27.753 -2.544 20.989 1.00 91.81 92 LEU A N 1
ATOM 677 C CA . LEU A 1 92 ? -27.841 -1.950 22.321 1.00 91.81 92 LEU A CA 1
ATOM 678 C C . LEU A 1 92 ? -29.284 -1.891 22.864 1.00 91.81 92 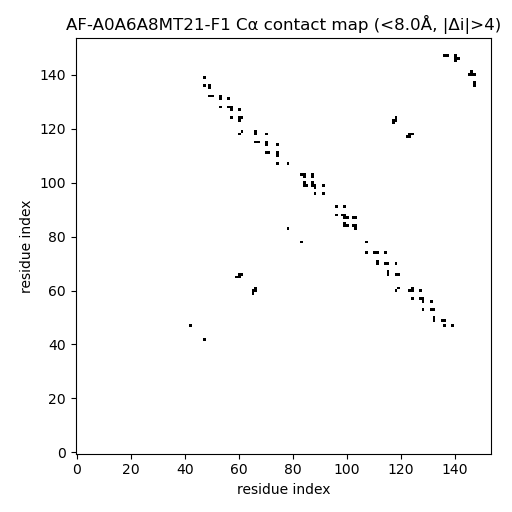LEU A C 1
ATOM 680 O O . LEU A 1 92 ? -30.230 -1.534 22.162 1.00 91.81 92 LEU A O 1
ATOM 684 N N . PRO A 1 93 ? -29.487 -2.120 24.177 1.00 91.44 93 PRO A N 1
ATOM 685 C CA . PRO A 1 93 ? -30.761 -1.821 24.826 1.00 91.44 93 PRO A CA 1
ATOM 686 C C . PRO A 1 93 ? -31.095 -0.322 24.753 1.00 91.44 93 PRO A C 1
ATOM 688 O O . PRO A 1 93 ? -30.196 0.508 24.870 1.00 91.44 93 PRO A O 1
ATOM 691 N N . LYS A 1 94 ? -32.387 0.052 24.725 1.00 90.38 94 LYS A N 1
ATOM 692 C CA . LYS A 1 94 ? -32.842 1.467 24.666 1.00 90.38 94 LYS A CA 1
ATOM 693 C C . LYS A 1 94 ? -32.127 2.407 25.649 1.00 90.38 94 LYS A C 1
ATOM 695 O O . LYS A 1 94 ? -31.760 3.519 25.297 1.00 90.38 94 LYS A O 1
ATOM 700 N N . LYS A 1 95 ? -31.893 1.943 26.880 1.00 92.94 95 LYS A N 1
ATOM 701 C CA . LYS A 1 95 ? -31.213 2.708 27.943 1.00 92.94 95 LYS A CA 1
ATOM 702 C C . LYS A 1 95 ? -29.730 3.002 27.674 1.00 92.94 95 LYS A C 1
ATOM 704 O O . LYS A 1 95 ? -29.158 3.816 28.381 1.00 92.94 95 LYS A O 1
ATOM 709 N N . ALA A 1 96 ? -29.115 2.324 26.709 1.00 93.06 96 ALA A N 1
ATOM 710 C CA . ALA A 1 96 ? -27.699 2.421 26.374 1.00 93.06 96 ALA A CA 1
ATOM 711 C C . ALA A 1 96 ? -27.455 2.988 24.966 1.00 93.06 96 ALA A C 1
ATOM 713 O O . ALA A 1 96 ? -26.306 3.065 24.557 1.00 93.06 96 ALA A O 1
ATOM 714 N N . GLN A 1 97 ? -28.495 3.419 24.239 1.00 91.31 97 GLN A N 1
ATOM 715 C CA . GLN A 1 97 ? -28.357 3.922 22.862 1.00 91.31 97 GLN A CA 1
ATOM 716 C C . GLN A 1 97 ? -27.394 5.107 22.727 1.00 91.31 97 GLN A C 1
ATOM 718 O O . GLN A 1 97 ? -26.736 5.243 21.705 1.00 91.31 97 GLN A O 1
ATOM 723 N N . PHE A 1 98 ? -27.234 5.916 23.777 1.00 91.75 98 PHE A N 1
ATOM 724 C CA . PHE A 1 98 ? -26.251 7.003 23.803 1.00 91.75 98 PHE A CA 1
ATOM 725 C C . PHE A 1 98 ? -24.791 6.524 23.655 1.00 91.75 98 PHE A C 1
ATOM 727 O O . PHE A 1 98 ? -23.908 7.336 23.392 1.00 91.75 98 PHE A O 1
ATOM 734 N N . LEU A 1 99 ? -24.524 5.224 23.838 1.00 92.50 99 LEU A N 1
ATOM 735 C CA . LEU A 1 99 ? -23.212 4.609 23.635 1.00 92.50 99 LEU A CA 1
ATOM 736 C C . LEU A 1 99 ? -22.969 4.159 22.191 1.00 92.50 99 LEU A C 1
ATOM 738 O O . LEU A 1 99 ? -21.831 3.818 21.886 1.00 92.50 99 LEU A O 1
ATOM 742 N N . ALA A 1 100 ? -23.978 4.165 21.313 1.00 91.81 100 ALA A N 1
ATOM 743 C CA . ALA A 1 100 ? -23.830 3.695 19.935 1.00 91.81 100 ALA A CA 1
ATOM 744 C C . ALA A 1 100 ? -22.730 4.467 19.188 1.00 91.81 100 ALA A C 1
ATOM 746 O O . ALA A 1 100 ? -21.757 3.858 18.748 1.00 91.81 100 ALA A O 1
ATOM 747 N N . ALA A 1 101 ? -22.812 5.802 19.160 1.00 89.62 101 ALA A N 1
ATOM 748 C CA . ALA A 1 101 ? -21.804 6.638 18.506 1.00 89.62 101 ALA A CA 1
ATOM 749 C C . ALA A 1 101 ? -20.395 6.507 19.140 1.00 89.62 101 ALA A C 1
ATOM 751 O O . ALA A 1 101 ? -19.433 6.274 18.406 1.00 89.62 101 ALA A O 1
ATOM 752 N N . PRO A 1 102 ? -20.216 6.559 20.481 1.00 92.75 102 PRO A N 1
ATOM 753 C CA . PRO A 1 102 ? -18.916 6.284 21.103 1.00 92.75 102 PRO A CA 1
ATOM 754 C C . PRO A 1 102 ? -18.340 4.892 20.800 1.00 92.75 102 PRO A C 1
ATOM 756 O O . PRO A 1 102 ? -17.129 4.758 20.624 1.00 92.75 102 PRO A O 1
ATOM 759 N N . LEU A 1 103 ? -19.178 3.851 20.743 1.00 91.31 103 LEU A N 1
ATOM 760 C CA . LEU A 1 103 ? -18.738 2.499 20.392 1.00 91.31 103 LEU A CA 1
ATOM 761 C C . LEU A 1 103 ? -18.319 2.418 18.926 1.00 91.31 103 LEU A C 1
ATOM 763 O O . LEU A 1 103 ? -17.259 1.863 18.644 1.00 91.31 103 LEU A O 1
ATOM 767 N N . ALA A 1 104 ? -19.094 3.011 18.017 1.00 89.94 104 ALA A N 1
ATOM 768 C CA . ALA A 1 104 ? -18.754 3.079 16.600 1.00 89.94 104 ALA A CA 1
ATOM 769 C C . ALA A 1 104 ? -17.413 3.795 16.380 1.00 89.94 104 ALA A C 1
ATOM 771 O O . ALA A 1 104 ? -16.528 3.251 15.720 1.00 89.94 104 ALA A O 1
ATOM 772 N N . ALA A 1 105 ? -17.199 4.939 17.039 1.00 90.25 105 ALA A N 1
ATOM 773 C CA . ALA A 1 105 ? -15.917 5.646 17.022 1.00 90.25 105 ALA A CA 1
ATOM 774 C C . ALA A 1 105 ? -14.770 4.795 17.605 1.00 90.25 105 ALA A C 1
ATOM 776 O O . ALA A 1 105 ? -13.647 4.807 17.096 1.00 90.25 105 ALA A O 1
AT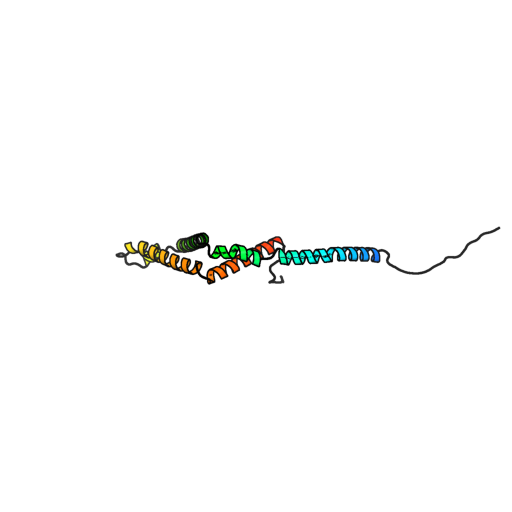OM 777 N N . GLY A 1 106 ? -15.040 4.017 18.658 1.00 90.44 106 GLY A N 1
ATOM 778 C CA . GLY A 1 106 ? -14.084 3.063 19.220 1.00 90.44 106 GLY A CA 1
ATOM 779 C C . GLY A 1 106 ? -13.673 1.979 18.219 1.00 90.44 106 GLY A C 1
ATOM 780 O O . GLY A 1 106 ? -12.482 1.721 18.045 1.00 90.44 106 GLY A O 1
ATOM 781 N N . VAL A 1 107 ? -14.642 1.384 17.518 1.00 90.56 107 VAL A N 1
ATOM 782 C CA . VAL A 1 107 ? -14.401 0.384 16.465 1.00 90.56 107 VAL A CA 1
ATOM 783 C C . VAL A 1 107 ? -13.631 0.997 15.294 1.00 90.56 107 VAL A C 1
ATOM 785 O O . VAL A 1 107 ? -12.692 0.376 14.792 1.00 90.56 107 VAL A O 1
ATOM 788 N N . GLN A 1 108 ? -13.954 2.230 14.900 1.00 88.94 108 GLN A N 1
ATOM 789 C CA . GLN A 1 108 ? -13.226 2.957 13.858 1.00 88.94 108 GLN A CA 1
ATOM 790 C C . GLN A 1 108 ? -11.760 3.177 14.238 1.00 88.94 108 GLN A C 1
ATOM 792 O O . GLN A 1 108 ? -10.868 2.849 13.457 1.00 88.94 108 GLN A O 1
ATOM 797 N N . ASN A 1 109 ? -11.489 3.628 15.464 1.00 91.19 109 ASN A N 1
ATOM 798 C CA . ASN A 1 109 ? -10.123 3.812 15.955 1.00 91.19 109 ASN A CA 1
ATOM 799 C C . ASN A 1 109 ? -9.344 2.493 16.044 1.00 91.19 109 ASN A C 1
ATOM 801 O O . ASN A 1 109 ? -8.170 2.442 15.679 1.00 91.19 109 ASN A O 1
ATOM 805 N N . LEU A 1 110 ? -9.975 1.410 16.508 1.00 90.88 110 LEU A N 1
ATOM 806 C CA . LEU A 1 110 ? -9.349 0.084 16.519 1.00 90.88 110 LEU A CA 1
ATOM 807 C C . LEU A 1 110 ? -9.000 -0.379 15.105 1.00 90.88 110 LEU A C 1
ATOM 809 O O . LEU A 1 110 ? -7.901 -0.884 14.881 1.00 90.88 110 LEU A O 1
ATOM 813 N N . THR A 1 111 ? -9.912 -0.167 14.159 1.00 88.25 111 THR A N 1
ATOM 814 C CA . THR A 1 111 ? -9.701 -0.507 12.751 1.00 88.25 111 THR A CA 1
ATOM 815 C C . THR A 1 111 ? -8.542 0.293 12.170 1.00 88.25 111 THR A C 1
ATOM 817 O O . THR A 1 111 ? -7.638 -0.308 11.596 1.00 88.25 111 THR A O 1
ATOM 820 N N . LYS A 1 112 ? -8.505 1.613 12.400 1.00 89.25 112 LYS A N 1
ATOM 821 C CA . LYS A 1 112 ? -7.385 2.474 11.996 1.00 89.25 112 LYS A CA 1
ATOM 822 C C . LYS A 1 112 ? -6.058 1.942 12.538 1.00 89.25 112 LYS A C 1
ATOM 824 O O . LYS A 1 112 ? -5.142 1.716 11.765 1.00 89.25 112 LYS A O 1
ATOM 829 N N . ASN A 1 113 ? -5.986 1.610 13.828 1.00 91.88 113 ASN A N 1
ATOM 830 C CA . ASN A 1 113 ? -4.766 1.060 14.430 1.00 91.88 113 ASN A CA 1
ATOM 831 C C . ASN A 1 113 ? -4.325 -0.279 13.810 1.00 91.88 113 ASN A C 1
ATOM 833 O O . ASN A 1 113 ? -3.129 -0.548 13.712 1.00 91.88 113 ASN A O 1
ATOM 837 N N . VAL A 1 114 ? -5.268 -1.152 13.441 1.00 87.56 114 VAL A N 1
ATOM 838 C CA . VAL A 1 114 ? -4.954 -2.428 12.776 1.00 87.56 114 VAL A CA 1
ATOM 839 C C . VAL A 1 114 ? -4.440 -2.181 11.360 1.00 87.56 114 VAL A C 1
ATOM 841 O O . VAL A 1 114 ? -3.439 -2.779 10.972 1.00 87.56 114 VAL A O 1
ATOM 844 N N . VAL A 1 115 ? -5.093 -1.286 10.616 1.00 85.19 115 VAL A N 1
ATOM 845 C CA . VAL A 1 115 ? -4.671 -0.885 9.271 1.00 85.19 115 VAL A CA 1
ATOM 846 C C . VAL A 1 115 ? -3.284 -0.249 9.319 1.00 85.19 115 VAL A C 1
ATOM 848 O O . VAL A 1 115 ? -2.410 -0.692 8.587 1.00 85.19 115 VAL A O 1
ATOM 851 N N . ASP A 1 116 ? -3.030 0.683 10.237 1.00 89.56 116 ASP A N 1
ATOM 852 C CA . ASP A 1 116 ? -1.727 1.340 10.390 1.00 89.56 116 ASP A CA 1
ATOM 853 C C . ASP A 1 116 ? -0.612 0.326 10.707 1.00 89.56 116 ASP A C 1
ATOM 855 O O . ASP A 1 116 ? 0.475 0.376 10.128 1.00 89.56 116 ASP A O 1
ATOM 859 N N . ARG A 1 117 ? -0.882 -0.661 11.575 1.00 90.38 117 ARG A N 1
ATOM 860 C CA . ARG A 1 117 ? 0.067 -1.758 11.851 1.00 90.38 117 ARG A CA 1
ATOM 861 C C . ARG A 1 117 ? 0.340 -2.624 10.628 1.00 90.38 117 ARG A C 1
ATOM 863 O O . ARG A 1 117 ? 1.460 -3.086 10.458 1.00 90.38 117 ARG A O 1
ATOM 870 N N . PHE A 1 118 ? -0.672 -2.870 9.802 1.00 86.69 118 PHE A N 1
ATOM 871 C CA . PHE A 1 118 ? -0.488 -3.610 8.561 1.00 86.69 118 PHE A CA 1
ATOM 872 C C . PHE A 1 118 ? 0.300 -2.790 7.534 1.00 86.69 118 PHE A C 1
ATOM 874 O O . PHE A 1 118 ? 1.245 -3.305 6.952 1.00 86.69 118 PHE A O 1
ATOM 881 N N . LEU A 1 119 ? -0.023 -1.512 7.339 1.00 84.88 119 LEU A N 1
ATOM 882 C CA . LEU A 1 119 ? 0.661 -0.647 6.372 1.00 84.88 119 LEU A CA 1
ATOM 883 C C . LEU A 1 119 ? 2.135 -0.409 6.719 1.00 84.88 119 LEU A C 1
ATOM 885 O O . LEU A 1 119 ? 2.945 -0.190 5.829 1.00 84.88 119 LEU A O 1
ATOM 889 N N . THR A 1 120 ? 2.494 -0.495 7.998 1.00 91.94 120 THR A N 1
ATOM 890 C CA . THR A 1 120 ? 3.884 -0.390 8.469 1.00 91.94 120 THR A CA 1
ATOM 891 C C . THR A 1 120 ? 4.639 -1.724 8.476 1.00 91.94 120 THR A C 1
ATOM 893 O O . THR A 1 120 ? 5.793 -1.763 8.899 1.00 91.94 120 THR A O 1
ATOM 896 N N . SER A 1 121 ? 4.010 -2.815 8.031 1.00 89.88 121 SER A N 1
ATOM 897 C CA . SER A 1 121 ? 4.594 -4.159 8.043 1.00 89.88 121 SER A CA 1
ATOM 898 C C . SER A 1 121 ? 5.411 -4.482 6.788 1.00 89.88 121 SER A C 1
ATOM 900 O O . SER A 1 121 ? 5.187 -3.923 5.710 1.00 89.88 121 SER A O 1
ATOM 902 N N . ASP A 1 122 ? 6.314 -5.458 6.908 1.00 90.00 122 ASP A N 1
ATOM 903 C CA . ASP A 1 122 ? 7.091 -5.981 5.778 1.00 90.00 122 ASP A CA 1
ATOM 904 C C . ASP A 1 122 ? 6.189 -6.682 4.746 1.00 90.00 122 ASP A C 1
ATOM 906 O O . ASP A 1 122 ? 6.485 -6.700 3.548 1.00 90.00 122 ASP A O 1
ATOM 910 N N . GLU A 1 123 ? 5.064 -7.252 5.184 1.00 82.00 123 GLU A N 1
ATOM 911 C CA . GLU A 1 123 ? 4.073 -7.874 4.311 1.00 82.00 123 GLU A CA 1
ATOM 912 C C . GLU A 1 123 ? 3.400 -6.849 3.392 1.00 82.00 123 GLU A C 1
ATOM 914 O O . GLU A 1 123 ? 3.169 -7.137 2.213 1.00 82.00 123 GLU A O 1
ATOM 919 N N . PHE A 1 124 ? 3.116 -5.642 3.895 1.00 84.38 124 PHE A N 1
ATOM 920 C CA . PHE A 1 124 ? 2.591 -4.565 3.058 1.00 84.38 124 PHE A CA 1
ATOM 921 C C . PHE A 1 124 ? 3.615 -4.114 2.017 1.00 84.38 124 PHE A C 1
ATOM 923 O O . PHE A 1 124 ? 3.246 -3.955 0.855 1.00 84.38 124 PHE A O 1
ATOM 930 N N . ALA A 1 125 ? 4.893 -3.988 2.386 1.00 82.94 125 ALA A N 1
ATOM 931 C CA . ALA A 1 125 ? 5.952 -3.656 1.432 1.00 82.94 125 ALA A CA 1
ATOM 932 C C . ALA A 1 125 ? 6.049 -4.697 0.296 1.00 82.94 125 ALA A C 1
ATOM 934 O O . ALA A 1 125 ? 6.086 -4.343 -0.883 1.00 82.94 125 ALA A O 1
ATOM 935 N N . GLN A 1 126 ? 5.972 -5.991 0.621 1.00 81.88 126 GLN A N 1
ATOM 936 C CA . GLN A 1 126 ? 5.951 -7.061 -0.388 1.00 81.88 126 GLN A CA 1
ATOM 937 C C . GLN A 1 126 ? 4.707 -7.003 -1.288 1.00 81.88 126 GLN A C 1
ATOM 939 O O . GLN A 1 126 ? 4.791 -7.216 -2.506 1.00 81.88 126 GLN A O 1
ATOM 944 N N . LEU A 1 127 ? 3.540 -6.719 -0.703 1.00 80.19 127 LEU A N 1
ATOM 945 C CA . LEU A 1 127 ? 2.292 -6.570 -1.448 1.00 80.19 127 LEU A CA 1
ATOM 946 C C . LEU A 1 127 ? 2.343 -5.354 -2.381 1.00 80.19 127 LEU A C 1
ATOM 948 O O . LEU A 1 127 ? 1.916 -5.458 -3.532 1.00 80.19 127 LEU A O 1
ATOM 952 N N . TRP A 1 128 ? 2.888 -4.234 -1.909 1.00 84.38 128 TRP A N 1
ATOM 953 C CA . TRP A 1 128 ? 3.097 -3.016 -2.684 1.00 84.38 128 TRP A CA 1
ATOM 954 C C . TRP A 1 128 ? 3.970 -3.282 -3.909 1.00 84.38 128 TRP A C 1
ATOM 956 O O . TRP A 1 128 ? 3.572 -2.954 -5.030 1.00 84.38 128 TRP A O 1
ATOM 966 N N . ASP A 1 129 ? 5.109 -3.947 -3.727 1.00 84.19 129 ASP A N 1
ATOM 967 C CA . ASP A 1 129 ? 6.012 -4.295 -4.825 1.00 84.19 129 ASP A CA 1
ATOM 968 C C . ASP A 1 129 ? 5.334 -5.231 -5.833 1.00 84.19 129 ASP A C 1
ATOM 970 O O . ASP A 1 129 ? 5.420 -5.026 -7.047 1.00 84.19 129 ASP A O 1
ATOM 974 N N . THR A 1 130 ? 4.593 -6.228 -5.341 1.00 77.19 130 THR A N 1
ATOM 975 C CA . THR A 1 130 ? 3.842 -7.169 -6.185 1.00 77.19 130 THR A CA 1
ATOM 976 C C . THR A 1 130 ? 2.755 -6.459 -6.996 1.00 77.19 130 THR A C 1
ATOM 978 O O . THR A 1 130 ? 2.601 -6.714 -8.194 1.00 77.19 130 THR A O 1
ATOM 981 N N . ALA A 1 131 ? 2.011 -5.546 -6.370 1.00 76.19 131 ALA A N 1
ATOM 982 C CA . ALA A 1 131 ? 0.956 -4.777 -7.020 1.00 76.19 131 ALA A CA 1
ATOM 983 C C . ALA A 1 131 ? 1.522 -3.831 -8.090 1.00 76.19 131 ALA A C 1
ATOM 985 O O . ALA A 1 131 ? 1.010 -3.802 -9.212 1.00 76.19 131 ALA A O 1
ATOM 986 N N . ASN A 1 132 ? 2.607 -3.115 -7.780 1.00 81.44 132 ASN A N 1
ATOM 987 C CA . ASN A 1 132 ? 3.279 -2.215 -8.718 1.00 81.44 132 ASN A CA 1
ATOM 988 C C . ASN A 1 132 ? 3.888 -2.973 -9.900 1.00 81.44 132 ASN A C 1
ATOM 990 O O . ASN A 1 132 ? 3.743 -2.539 -11.043 1.00 81.44 132 ASN A O 1
ATOM 994 N N . ARG A 1 133 ? 4.487 -4.144 -9.654 1.00 83.25 133 ARG A N 1
ATOM 995 C CA . ARG A 1 133 ? 4.970 -5.048 -10.706 1.00 83.25 133 ARG A CA 1
ATOM 996 C C . ARG A 1 133 ? 3.839 -5.467 -11.641 1.00 83.25 133 ARG A C 1
ATOM 998 O O . ARG A 1 133 ? 3.940 -5.273 -12.848 1.00 83.25 133 ARG A O 1
ATOM 1005 N N . ALA A 1 134 ? 2.728 -5.954 -11.088 1.00 75.62 134 ALA A N 1
ATOM 1006 C CA . ALA A 1 134 ? 1.574 -6.370 -11.881 1.00 75.62 134 ALA A CA 1
ATOM 1007 C C . ALA A 1 134 ? 0.946 -5.208 -12.673 1.00 75.62 134 ALA A C 1
ATOM 1009 O O . ALA A 1 134 ? 0.510 -5.401 -13.810 1.00 75.62 134 ALA A O 1
ATOM 1010 N N . ALA A 1 135 ? 0.887 -4.006 -12.093 1.00 76.62 135 ALA A N 1
ATOM 1011 C CA . ALA A 1 135 ? 0.392 -2.812 -12.771 1.00 76.62 135 ALA A CA 1
ATOM 1012 C C . ALA A 1 135 ? 1.312 -2.401 -13.932 1.00 76.62 135 ALA A C 1
ATOM 1014 O O . ALA A 1 135 ? 0.834 -2.213 -15.053 1.00 76.62 135 ALA A O 1
ATOM 1015 N N . HIS A 1 136 ? 2.622 -2.334 -13.684 1.00 78.25 136 HIS A N 1
ATOM 1016 C CA . HIS A 1 136 ? 3.624 -2.004 -14.693 1.00 78.25 136 HIS A CA 1
ATOM 1017 C C . HIS A 1 136 ? 3.609 -3.010 -15.850 1.00 78.25 136 HIS A C 1
ATOM 1019 O O . HIS A 1 136 ? 3.546 -2.610 -17.011 1.00 78.25 136 HIS A O 1
ATOM 1025 N N . ASP A 1 137 ? 3.550 -4.310 -15.553 1.00 76.00 137 ASP A N 1
ATOM 1026 C CA . ASP A 1 137 ? 3.515 -5.364 -16.570 1.00 76.00 137 ASP A CA 1
ATOM 1027 C C . ASP A 1 137 ? 2.273 -5.257 -17.469 1.00 76.00 137 ASP A C 1
ATOM 1029 O O . ASP A 1 137 ? 2.365 -5.445 -18.685 1.00 76.00 137 ASP A O 1
ATOM 1033 N N . ARG A 1 138 ? 1.108 -4.902 -16.906 1.00 74.06 138 ARG A N 1
ATOM 1034 C CA . ARG A 1 138 ? -0.121 -4.659 -17.685 1.00 74.06 138 ARG A CA 1
ATOM 1035 C C . ARG A 1 138 ? 0.006 -3.436 -18.587 1.00 74.06 138 ARG A C 1
ATOM 1037 O O . ARG A 1 138 ? -0.435 -3.497 -19.733 1.00 74.06 138 ARG A O 1
ATOM 1044 N N . ILE A 1 139 ? 0.607 -2.354 -18.091 1.00 78.50 139 ILE A N 1
ATOM 1045 C CA . ILE A 1 139 ? 0.851 -1.137 -18.878 1.00 78.50 139 ILE A CA 1
ATOM 1046 C C . ILE A 1 139 ? 1.794 -1.454 -20.040 1.00 78.50 139 ILE A C 1
ATOM 1048 O O . ILE A 1 139 ? 1.472 -1.148 -21.186 1.00 78.50 139 ILE A O 1
ATOM 1052 N N . VAL A 1 140 ? 2.914 -2.130 -19.772 1.00 77.88 140 VAL A N 1
ATOM 1053 C CA . VAL A 1 140 ? 3.872 -2.540 -20.808 1.00 77.88 140 VAL A CA 1
ATOM 1054 C C . VAL A 1 140 ? 3.196 -3.438 -21.844 1.00 77.88 140 VAL A C 1
ATOM 1056 O O . VAL A 1 140 ? 3.306 -3.167 -23.034 1.00 77.88 140 VAL A O 1
ATOM 1059 N N . SER A 1 141 ? 2.435 -4.443 -21.404 1.00 69.44 141 SER A N 1
ATOM 1060 C CA . SER A 1 141 ? 1.699 -5.363 -22.285 1.00 69.44 141 SER A CA 1
ATOM 1061 C C . SER A 1 141 ? 0.708 -4.634 -23.200 1.00 69.44 141 SER A C 1
ATOM 1063 O O . SER A 1 141 ? 0.621 -4.916 -24.395 1.00 69.44 141 SER A O 1
ATOM 1065 N N . ALA A 1 142 ? -0.025 -3.657 -22.658 1.00 74.56 142 ALA A N 1
ATOM 1066 C CA . ALA A 1 142 ? -0.957 -2.845 -23.435 1.00 74.56 142 ALA A CA 1
ATOM 1067 C C . ALA A 1 142 ? -0.240 -1.981 -24.488 1.00 74.56 142 ALA A C 1
ATOM 1069 O O . ALA A 1 142 ? -0.771 -1.785 -25.579 1.00 74.56 142 ALA A O 1
ATOM 1070 N N . LEU A 1 143 ? 0.965 -1.491 -24.181 1.00 74.06 143 LEU A N 1
ATOM 1071 C CA . LEU A 1 143 ? 1.762 -0.654 -25.082 1.00 74.06 143 LEU A CA 1
ATOM 1072 C C . LEU A 1 143 ? 2.491 -1.459 -26.165 1.00 74.06 143 LEU A C 1
ATOM 1074 O O . LEU A 1 143 ? 2.663 -0.964 -27.277 1.00 74.06 143 LEU A O 1
ATOM 1078 N N . THR A 1 144 ? 2.923 -2.685 -25.865 1.00 73.31 144 THR A N 1
ATOM 1079 C CA . THR A 1 144 ? 3.642 -3.546 -26.818 1.00 73.31 144 THR A CA 1
ATOM 1080 C C . THR A 1 144 ? 2.713 -4.421 -27.657 1.00 73.31 144 THR A C 1
ATOM 1082 O O . THR A 1 144 ? 3.151 -4.994 -28.654 1.00 73.31 144 THR A O 1
ATOM 1085 N N . GLY A 1 145 ? 1.437 -4.538 -27.275 1.00 65.12 145 GLY A N 1
ATOM 1086 C CA . GLY A 1 145 ? 0.483 -5.449 -27.909 1.00 65.12 145 GLY A CA 1
ATOM 1087 C C . GLY A 1 145 ? 0.750 -6.926 -27.596 1.00 65.12 145 GLY A C 1
ATOM 1088 O O . GLY A 1 145 ? 0.125 -7.805 -28.190 1.00 65.12 145 GLY A O 1
ATOM 1089 N N . GLU A 1 146 ? 1.664 -7.219 -26.669 1.00 60.78 146 GLU A N 1
ATOM 1090 C CA . GLU A 1 146 ? 1.942 -8.573 -26.205 1.00 60.78 146 GLU A CA 1
ATOM 1091 C C . GLU A 1 146 ? 1.031 -8.895 -25.020 1.00 60.78 146 GLU A C 1
ATOM 1093 O O . GLU A 1 146 ? 1.026 -8.199 -24.011 1.00 60.78 146 GLU A O 1
ATOM 1098 N N . THR A 1 147 ? 0.229 -9.954 -25.122 1.00 55.41 147 THR A N 1
ATOM 1099 C CA . THR A 1 147 ? -0.597 -10.408 -23.996 1.00 55.41 147 THR A CA 1
ATOM 1100 C C . THR A 1 147 ? 0.299 -11.100 -22.961 1.00 55.41 147 THR A C 1
ATOM 1102 O O . THR A 1 147 ? 1.162 -11.890 -23.362 1.00 55.41 147 THR A O 1
ATOM 1105 N N . PRO A 1 148 ? 0.098 -10.880 -21.645 1.00 50.97 148 PRO A N 1
ATOM 1106 C CA . PRO A 1 148 ? 0.815 -11.621 -20.614 1.00 50.97 148 PRO A CA 1
ATOM 1107 C C . PRO A 1 148 ? 0.663 -13.118 -20.883 1.00 50.97 148 PRO A C 1
ATOM 1109 O O . PRO A 1 148 ? -0.456 -13.614 -21.036 1.00 50.97 148 PRO A O 1
ATOM 1112 N N . SER A 1 149 ? 1.786 -13.823 -21.026 1.00 59.22 149 SER A N 1
ATOM 1113 C CA . SER A 1 149 ? 1.813 -15.241 -21.394 1.00 59.22 149 SER A CA 1
ATOM 1114 C C . SER A 1 149 ? 0.921 -16.056 -20.458 1.00 59.22 149 SER A C 1
ATOM 1116 O O . SER A 1 149 ? 1.285 -16.294 -19.311 1.00 59.22 149 SER A O 1
ATOM 1118 N N . GLY A 1 150 ? -0.253 -16.482 -20.938 1.00 51.19 150 GLY A N 1
ATOM 1119 C CA . GLY A 1 150 ? -1.145 -17.269 -20.090 1.00 51.19 150 GLY A CA 1
ATOM 1120 C C . GLY A 1 150 ? -2.602 -17.420 -20.510 1.00 51.19 150 GLY A C 1
ATOM 1121 O O . GLY A 1 150 ? -3.458 -17.377 -19.636 1.00 51.19 150 GLY A O 1
ATOM 1122 N N . LYS A 1 151 ? -2.903 -17.628 -21.797 1.00 40.06 151 LYS A N 1
ATOM 1123 C CA . LYS A 1 151 ? -3.908 -18.606 -22.275 1.00 40.06 151 LYS A CA 1
ATOM 1124 C C . LYS A 1 151 ? -4.018 -18.518 -23.791 1.00 40.06 151 LYS A C 1
ATOM 1126 O O . LYS A 1 151 ? -4.382 -17.485 -24.340 1.00 40.06 151 LYS A O 1
ATOM 1131 N N . LYS A 1 152 ? -3.703 -19.629 -24.460 1.00 44.41 152 LYS A N 1
ATOM 1132 C CA . LYS A 1 152 ? -4.049 -19.832 -25.866 1.00 44.41 152 LYS A CA 1
ATOM 1133 C C . LYS A 1 152 ? -5.563 -19.686 -26.005 1.00 44.41 152 LYS A C 1
ATOM 1135 O O . LYS A 1 152 ? -6.300 -20.384 -25.309 1.00 44.41 152 LYS A O 1
ATOM 1140 N N . ALA A 1 153 ? -5.997 -18.772 -26.867 1.00 39.75 153 ALA A N 1
ATOM 1141 C CA . ALA A 1 153 ? -7.362 -18.775 -27.361 1.00 39.75 153 ALA A CA 1
ATOM 1142 C C . ALA A 1 153 ? -7.571 -20.069 -28.160 1.00 39.75 153 ALA A C 1
ATOM 1144 O O . ALA A 1 153 ? -6.716 -20.452 -28.963 1.00 39.75 153 ALA A O 1
ATOM 1145 N N . VAL A 1 154 ? -8.658 -20.752 -27.809 1.00 37.84 154 VAL A N 1
ATOM 1146 C CA . VAL A 1 154 ? -9.227 -21.934 -28.467 1.00 37.84 154 VAL A CA 1
ATOM 1147 C C . VAL A 1 154 ? -9.612 -21.601 -29.902 1.00 37.84 154 VAL A C 1
ATOM 1149 O O . VAL A 1 154 ? -10.092 -20.465 -30.115 1.00 37.84 154 VAL A O 1
#

Solvent-accessible surface area (backbone atoms only — not comparable to full-atom values): 9031 Å² total; per-residue (Å²): 141,79,90,81,88,79,82,89,86,86,83,82,84,89,73,75,78,68,55,62,58,53,49,50,51,50,47,54,49,47,64,56,46,47,62,52,48,54,51,49,52,48,44,56,60,61,76,58,38,52,66,61,53,36,64,68,52,46,66,50,47,74,31,68,69,52,40,50,52,53,41,50,51,53,51,52,54,52,51,72,76,41,65,49,39,60,55,38,36,72,73,36,57,84,95,47,40,88,45,12,58,61,50,29,53,49,52,50,51,53,50,48,54,53,42,50,55,44,47,72,31,72,67,38,43,53,48,48,41,52,50,51,41,55,51,50,53,50,53,51,25,68,74,70,72,47,73,78,92,81,75,85,83,128

Secondary structure (DSSP, 8-state):
----------------TTHHHHHHHHHHHHHHHHHHHHHHHHHHHHH--HHHHHHHHGGGGG-HHHHHHHHHHHHHHHHHHS-HHHHHHHHS-GGGGGGHHHHHHHHHHHHHHHHHHHHTSHHHHHHHHHHHHHHHHHHHHHHHTPPPS-----

Mean predicted aligned error: 15.32 Å

Radius of gyration: 36.32 Å; Cα contacts (8 Å, |Δi|>4): 65; chains: 1; bounding box: 62×36×133 Å

pLDDT: mean 75.97, std 14.51, range [37.84, 93.06]

Foldseek 3Di:
DDDDDDDDDDDDDDDPPVPVVVVVVVVVVCVVVVVVVVVVVVCVVPVLCLVVVLVVCLVVLQPPVSLVVVLVVVLVVVCVVDVQLVVQCVVDDPVCNVCSVVVSVVVSVVSSVVSSVVSNDPVSSVVSSVVSSVVSVVVVCVVVVNDDPDDDDD

Sequence (154 aa):
MTNTETPPIEGPAAGRKGRPQLAIFLLIMGVILAPLTTVAIFAKNQITNTDRYVETVSPLASDPAIQEAVGTFVVDQLFAAVDVEELAAEALPKKAQFLAAPLAAGVQNLTKNVVDRFLTSDEFAQLWDTANRAAHDRIVSALTGETPSGKKAV